Protein AF-A0A2X0PE75-F1 (afdb_monomer_lite)

Radius of gyration: 11.33 Å; chains: 1; bounding box: 31×16×30 Å

Foldseek 3Di:
DKDKDKPPDQDQPVCVVVVLVVVCVVCVVVVKAWDDKDWDADPVNGIMIITMIGD

Organism: NCBI:txid1358

Secondary structure (DSSP, 8-state):
-EEEEEEEEEEEHHHHHHHHHHHHHHHHTTTPEEEEEEEEE-TTSEEEEEEEEE-

pLDDT: mean 82.25, std 10.6, range [55.75, 95.19]

Sequence (55 aa):
MKYIKTLDGGVLKINLSLRVQEEINKLEKKGYVFIDLKLIAYSNDQTRAWIIYSD

Structure (mmCIF, N/CA/C/O backbone):
data_AF-A0A2X0PE75-F1
#
_entry.id   AF-A0A2X0PE75-F1
#
loop_
_atom_site.group_PDB
_atom_site.id
_atom_site.type_symbol
_atom_site.label_atom_id
_atom_site.label_alt_id
_atom_site.label_comp_id
_atom_site.label_asym_id
_atom_site.label_entity_id
_atom_site.label_seq_id
_atom_site.pdbx_PDB_ins_code
_atom_site.Cartn_x
_atom_site.Cartn_y
_atom_site.Cartn_z
_atom_site.occupancy
_atom_site.B_iso_or_equiv
_atom_site.auth_seq_id
_atom_site.auth_comp_id
_atom_site.auth_asym_id
_atom_site.auth_atom_id
_atom_site.pdbx_PDB_model_num
ATOM 1 N N . MET A 1 1 ? -17.882 -0.465 0.498 1.00 80.62 1 MET A N 1
ATOM 2 C CA . MET A 1 1 ? -17.500 0.162 -0.783 1.00 80.62 1 MET A CA 1
ATOM 3 C C . MET A 1 1 ? -15.996 0.021 -1.011 1.00 80.62 1 MET A C 1
ATOM 5 O O . MET A 1 1 ? -15.227 0.187 -0.080 1.00 80.62 1 MET A O 1
ATOM 9 N N . LYS A 1 2 ? -15.557 -0.325 -2.234 1.00 82.50 2 LYS A N 1
ATOM 10 C CA . LYS A 1 2 ? -14.124 -0.502 -2.548 1.00 82.50 2 LYS A CA 1
ATOM 11 C C . LYS A 1 2 ? -13.512 0.796 -3.071 1.00 82.50 2 LYS A C 1
ATOM 13 O O . LYS A 1 2 ? -14.104 1.449 -3.928 1.00 82.50 2 LYS A O 1
ATOM 18 N N . TYR A 1 3 ? -12.303 1.101 -2.621 1.00 85.88 3 TYR A N 1
ATOM 19 C CA . TYR A 1 3 ? -11.540 2.291 -2.978 1.00 85.88 3 TYR A CA 1
ATOM 20 C C . TYR A 1 3 ? -10.141 1.907 -3.470 1.00 85.88 3 TYR A C 1
ATOM 22 O O . TYR A 1 3 ? -9.599 0.863 -3.104 1.00 85.88 3 TYR A O 1
ATOM 30 N N . ILE A 1 4 ? -9.546 2.764 -4.302 1.00 84.81 4 ILE A N 1
ATOM 31 C CA . ILE A 1 4 ? -8.190 2.582 -4.830 1.00 84.81 4 ILE A CA 1
ATOM 32 C C . ILE A 1 4 ? -7.370 3.816 -4.475 1.00 84.81 4 ILE A C 1
ATOM 34 O O . ILE A 1 4 ? -7.775 4.940 -4.765 1.00 84.81 4 ILE A O 1
ATOM 38 N N . LYS A 1 5 ? -6.207 3.610 -3.857 1.00 82.81 5 LYS A N 1
ATOM 39 C CA . LYS A 1 5 ? -5.215 4.655 -3.611 1.00 82.81 5 LYS A CA 1
ATOM 40 C C . LYS A 1 5 ? -3.989 4.383 -4.463 1.00 82.81 5 LYS A C 1
ATOM 42 O O . LYS A 1 5 ? -3.342 3.346 -4.327 1.00 82.81 5 LYS A O 1
ATOM 47 N N . THR A 1 6 ? -3.681 5.320 -5.348 1.00 81.25 6 THR A N 1
ATOM 48 C CA . THR A 1 6 ? -2.514 5.265 -6.222 1.00 81.25 6 THR A CA 1
ATOM 49 C C . THR A 1 6 ? -1.328 5.961 -5.555 1.00 81.25 6 THR A C 1
ATOM 51 O O . THR A 1 6 ? -1.444 7.061 -5.014 1.00 81.25 6 THR A O 1
ATOM 54 N N . LEU A 1 7 ? -0.163 5.316 -5.570 1.00 79.94 7 LEU A N 1
ATOM 55 C CA . LEU A 1 7 ? 1.102 5.949 -5.202 1.00 79.94 7 LEU A CA 1
ATOM 56 C C . LEU A 1 7 ? 1.750 6.475 -6.488 1.00 79.94 7 LEU A C 1
ATOM 58 O O . LEU A 1 7 ? 2.481 5.757 -7.165 1.00 79.94 7 LEU A O 1
ATOM 62 N N . ASP A 1 8 ? 1.391 7.711 -6.855 1.00 60.19 8 ASP A N 1
ATOM 63 C CA . ASP A 1 8 ? 1.659 8.309 -8.176 1.00 60.19 8 ASP A CA 1
ATOM 64 C C . ASP A 1 8 ? 3.017 9.002 -8.358 1.00 60.19 8 ASP A C 1
ATOM 66 O O . ASP A 1 8 ? 3.309 9.524 -9.430 1.00 60.19 8 ASP A O 1
ATOM 70 N N . GLY A 1 9 ? 3.896 8.975 -7.363 1.00 55.75 9 GLY A N 1
ATOM 71 C CA . GLY A 1 9 ? 5.276 9.426 -7.540 1.00 55.75 9 GLY A CA 1
ATOM 72 C C . GLY A 1 9 ? 6.161 8.215 -7.728 1.00 55.75 9 GLY A C 1
ATOM 73 O O . GLY A 1 9 ? 6.445 7.585 -6.716 1.00 55.75 9 GLY A O 1
ATOM 74 N N . GLY A 1 10 ? 6.539 7.895 -8.975 1.00 56.69 10 GLY A N 1
ATOM 75 C CA . GLY A 1 10 ? 7.363 6.743 -9.367 1.00 56.69 10 GLY A CA 1
ATOM 76 C C . GLY A 1 10 ? 8.276 6.275 -8.243 1.00 56.69 10 GLY A C 1
ATOM 77 O O . GLY A 1 10 ? 9.334 6.856 -7.999 1.00 56.69 10 GLY A O 1
ATOM 78 N N . VAL A 1 11 ? 7.812 5.276 -7.492 1.00 60.38 11 VAL A N 1
ATOM 79 C CA . VAL A 1 11 ? 8.530 4.859 -6.298 1.00 60.38 11 VAL A CA 1
ATOM 80 C C . VAL A 1 11 ? 9.663 3.989 -6.801 1.00 60.38 11 VAL A C 1
ATOM 82 O O . VAL A 1 11 ? 9.423 3.000 -7.501 1.00 60.38 11 VAL A O 1
ATOM 85 N N . LEU A 1 12 ? 10.897 4.381 -6.478 1.00 59.75 12 LEU A N 1
ATOM 86 C CA . LEU A 1 12 ? 12.058 3.533 -6.711 1.00 59.75 12 LEU A CA 1
ATOM 87 C C . LEU A 1 12 ? 11.762 2.162 -6.109 1.00 59.75 12 LEU A C 1
ATOM 89 O O . LEU A 1 12 ? 11.358 2.072 -4.947 1.00 59.75 12 LEU A O 1
ATOM 93 N N . LYS A 1 13 ? 11.976 1.106 -6.894 1.00 60.66 13 LYS A N 1
ATOM 94 C CA . LYS A 1 13 ? 11.670 -0.284 -6.525 1.00 60.66 13 LYS A CA 1
ATOM 95 C C . LYS A 1 13 ? 12.151 -0.656 -5.113 1.00 60.66 13 LYS A C 1
ATOM 97 O O . LYS A 1 13 ? 11.456 -1.381 -4.410 1.00 60.66 13 LYS A O 1
ATOM 102 N N . ILE A 1 14 ? 13.288 -0.101 -4.678 1.00 62.94 14 ILE A N 1
ATOM 103 C CA . ILE A 1 14 ? 13.885 -0.328 -3.351 1.00 62.94 14 ILE A CA 1
ATOM 104 C C . ILE A 1 14 ? 13.036 0.190 -2.175 1.00 62.94 14 ILE A C 1
ATOM 106 O O . ILE A 1 14 ? 13.057 -0.401 -1.103 1.00 62.94 14 ILE A O 1
ATOM 110 N N . ASN A 1 15 ? 12.258 1.257 -2.376 1.00 69.75 15 ASN A N 1
ATOM 111 C CA . ASN A 1 15 ? 11.490 1.936 -1.324 1.00 69.75 15 ASN A CA 1
ATOM 112 C C . ASN A 1 15 ? 9.983 1.655 -1.420 1.00 69.75 15 ASN A C 1
ATOM 114 O O . ASN A 1 15 ? 9.199 2.145 -0.605 1.00 69.75 15 ASN A O 1
ATOM 118 N N . LEU A 1 16 ? 9.565 0.875 -2.421 1.00 71.69 16 LEU A N 1
ATOM 119 C CA . LEU A 1 16 ? 8.164 0.584 -2.704 1.00 71.69 16 LEU A CA 1
ATOM 120 C C . LEU A 1 16 ? 7.497 -0.176 -1.558 1.00 71.69 16 LEU A C 1
ATOM 122 O O . LEU A 1 16 ? 6.421 0.221 -1.118 1.00 71.69 16 LEU A O 1
ATOM 126 N N . SER A 1 17 ? 8.152 -1.217 -1.042 1.00 78.31 17 SER A N 1
ATOM 127 C CA . SER A 1 17 ? 7.595 -2.061 0.019 1.00 78.31 17 SER A CA 1
ATOM 128 C C . SER A 1 17 ? 7.312 -1.268 1.295 1.00 78.31 17 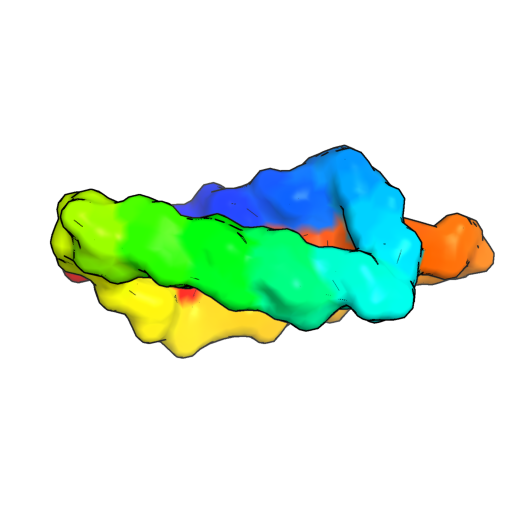SER A C 1
ATOM 130 O O . SER A 1 17 ? 6.215 -1.361 1.839 1.00 78.31 17 SER A O 1
ATOM 132 N N . LEU A 1 18 ? 8.262 -0.428 1.728 1.00 83.81 18 LEU A N 1
ATOM 133 C CA . LEU A 1 18 ? 8.107 0.392 2.932 1.00 83.81 18 LEU A CA 1
ATOM 134 C C . LEU A 1 18 ? 6.959 1.394 2.770 1.00 83.81 18 LEU A C 1
ATOM 136 O O . LEU A 1 18 ? 6.086 1.491 3.627 1.00 83.81 18 LEU A O 1
ATOM 140 N N . ARG A 1 19 ? 6.916 2.101 1.637 1.00 84.50 19 ARG A N 1
ATOM 141 C CA . ARG A 1 19 ? 5.904 3.134 1.396 1.00 84.50 19 ARG A CA 1
ATOM 142 C C . ARG A 1 19 ? 4.497 2.560 1.238 1.00 84.50 19 ARG A C 1
ATOM 144 O O . ARG A 1 19 ? 3.535 3.176 1.684 1.00 84.50 19 ARG A O 1
ATOM 151 N N . VAL A 1 20 ? 4.368 1.381 0.628 1.00 87.38 20 VAL A N 1
ATOM 152 C CA . VAL A 1 20 ? 3.094 0.651 0.572 1.00 87.38 20 VAL A CA 1
ATOM 153 C C . VAL A 1 20 ? 2.640 0.268 1.978 1.00 87.38 20 VAL A C 1
ATOM 155 O O . VAL A 1 20 ? 1.486 0.508 2.327 1.00 87.38 20 VAL A O 1
ATOM 158 N N . GLN A 1 21 ? 3.545 -0.260 2.803 1.00 87.56 21 GLN A N 1
ATOM 159 C CA . GLN A 1 21 ? 3.227 -0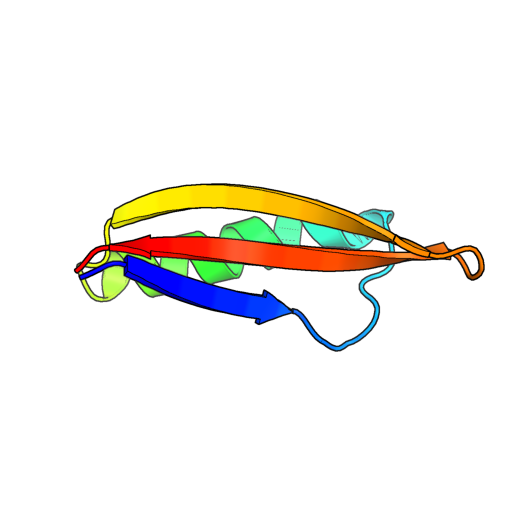.668 4.169 1.00 87.56 21 GLN A CA 1
ATOM 160 C C . GLN A 1 21 ? 2.813 0.520 5.051 1.00 87.56 21 GLN A C 1
ATOM 162 O O . GLN A 1 21 ? 1.838 0.427 5.793 1.00 87.56 21 GLN A O 1
ATOM 167 N N . GLU A 1 22 ? 3.491 1.664 4.935 1.00 91.00 22 GLU A N 1
ATOM 168 C CA . GLU A 1 22 ? 3.103 2.897 5.631 1.00 91.00 22 GLU A CA 1
ATOM 169 C C . GLU A 1 22 ? 1.688 3.357 5.264 1.00 91.00 22 GLU A C 1
ATOM 171 O O . GLU A 1 22 ? 0.933 3.802 6.130 1.00 91.00 22 GLU A O 1
ATOM 176 N N . GLU A 1 23 ? 1.315 3.265 3.988 1.00 90.00 23 GLU A N 1
ATOM 177 C CA . GLU A 1 23 ? -0.004 3.685 3.518 1.00 90.00 23 GLU A CA 1
ATOM 178 C C . GLU A 1 23 ? -1.109 2.706 3.915 1.00 90.00 23 GLU A C 1
ATOM 180 O O . GLU A 1 23 ? -2.181 3.160 4.317 1.00 90.00 23 GLU A O 1
ATOM 185 N N . ILE A 1 24 ? -0.838 1.398 3.902 1.00 89.75 24 ILE A N 1
ATOM 186 C CA . ILE A 1 24 ? -1.749 0.383 4.452 1.00 89.75 24 ILE A CA 1
ATOM 187 C C . ILE A 1 24 ? -1.989 0.652 5.942 1.00 89.75 24 ILE A C 1
ATOM 189 O O . ILE A 1 24 ? -3.134 0.840 6.344 1.00 89.75 24 ILE A O 1
ATOM 193 N N . ASN A 1 25 ? -0.929 0.824 6.738 1.00 92.62 25 ASN A N 1
ATOM 194 C CA . ASN A 1 25 ? -1.045 1.103 8.174 1.00 92.62 25 ASN A CA 1
ATOM 195 C C . ASN A 1 25 ? -1.854 2.383 8.466 1.00 92.62 25 ASN A C 1
ATOM 197 O O . ASN A 1 25 ? -2.591 2.460 9.450 1.00 92.62 25 ASN A O 1
ATOM 201 N N . LYS A 1 26 ? -1.718 3.428 7.634 1.00 93.50 26 LYS A N 1
ATOM 202 C CA . LYS A 1 26 ? -2.515 4.664 7.763 1.00 93.50 26 LYS A CA 1
ATOM 203 C C . LYS A 1 26 ? -3.994 4.437 7.450 1.00 93.50 26 LYS A C 1
ATOM 205 O O . LYS A 1 26 ? -4.830 5.109 8.053 1.00 93.50 26 LYS A O 1
ATOM 210 N N . LEU A 1 27 ? -4.308 3.570 6.489 1.00 90.94 27 LEU A N 1
ATOM 211 C CA . LEU A 1 27 ? -5.681 3.224 6.118 1.00 90.94 27 LEU A CA 1
ATOM 212 C C . LEU A 1 27 ? -6.332 2.352 7.198 1.00 90.94 27 LEU A C 1
ATOM 214 O O . LEU A 1 27 ? -7.432 2.673 7.639 1.00 90.94 27 LEU A O 1
ATOM 218 N N . GLU A 1 28 ? -5.615 1.362 7.723 1.00 91.25 28 GLU A N 1
ATOM 219 C CA . GLU A 1 28 ? -6.089 0.513 8.824 1.00 91.25 28 GLU A CA 1
ATOM 220 C C . GLU A 1 28 ? -6.373 1.317 10.097 1.00 91.25 28 GLU A C 1
ATOM 222 O O . GLU A 1 28 ? -7.422 1.159 10.716 1.00 91.25 28 GLU A O 1
ATOM 227 N N . LYS A 1 29 ? -5.512 2.287 10.443 1.00 95.19 29 LYS A N 1
ATOM 228 C CA . LYS A 1 29 ? -5.765 3.220 11.562 1.00 95.19 29 LYS A CA 1
ATOM 229 C C . LYS A 1 29 ? -7.024 4.073 11.389 1.00 95.19 29 LYS A C 1
ATO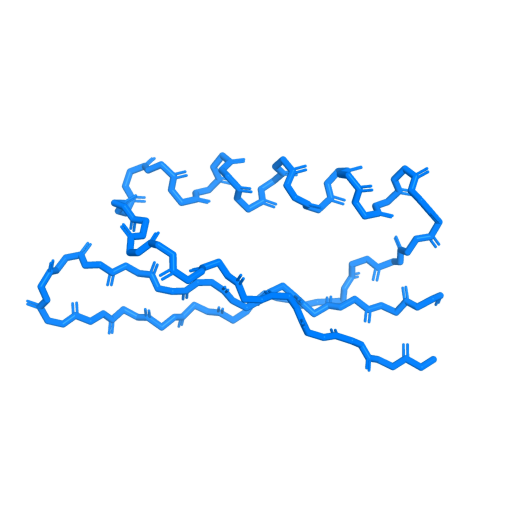M 231 O O . LYS A 1 29 ? -7.521 4.619 12.369 1.00 95.19 29 LYS A O 1
ATOM 236 N N . LYS A 1 30 ? -7.513 4.229 10.159 1.00 93.50 30 LYS A N 1
ATOM 237 C CA . LYS A 1 30 ? -8.752 4.951 9.842 1.00 93.50 30 LYS A CA 1
ATOM 238 C C . LYS A 1 30 ? -9.973 4.026 9.766 1.00 93.50 30 LYS A C 1
ATOM 240 O O . LYS A 1 30 ? -11.054 4.519 9.468 1.00 93.50 30 LYS A O 1
ATOM 245 N N . GLY A 1 31 ? -9.803 2.731 10.038 1.00 92.38 31 GLY A N 1
ATOM 246 C CA . GLY A 1 31 ? -10.866 1.727 10.004 1.00 92.38 31 GLY A CA 1
ATOM 247 C C . GLY A 1 31 ? -11.046 1.035 8.654 1.00 92.38 31 GLY A C 1
ATOM 248 O O . GLY A 1 31 ? -11.920 0.189 8.547 1.00 92.38 31 GLY A O 1
ATOM 249 N N . TYR A 1 32 ? -10.227 1.352 7.646 1.00 93.50 32 TYR A N 1
ATOM 250 C CA . TYR A 1 32 ? -10.305 0.683 6.347 1.00 93.50 32 TYR A CA 1
ATOM 251 C C . TYR A 1 32 ? -9.597 -0.673 6.381 1.00 93.50 32 TYR A C 1
ATOM 253 O O . TYR A 1 32 ? -8.534 -0.814 6.983 1.00 93.50 32 TYR A O 1
ATOM 261 N N . VAL A 1 33 ? -10.133 -1.651 5.657 1.00 90.81 33 VAL A N 1
ATOM 262 C CA . VAL A 1 33 ? -9.541 -2.986 5.520 1.00 90.81 33 VAL A CA 1
ATOM 263 C C . VAL A 1 33 ? -8.769 -3.078 4.208 1.00 90.81 33 VAL A C 1
ATOM 265 O O . VAL A 1 33 ? -9.312 -2.806 3.132 1.00 90.81 33 VAL A O 1
ATOM 268 N N . PHE A 1 34 ? -7.497 -3.475 4.277 1.00 90.25 34 PHE A N 1
ATOM 269 C CA . PHE A 1 34 ? -6.701 -3.777 3.089 1.00 90.25 34 PHE A CA 1
ATOM 270 C C . PHE A 1 34 ? -7.258 -5.008 2.359 1.00 90.25 34 PHE A C 1
ATOM 272 O O . PHE A 1 34 ? -7.517 -6.039 2.975 1.00 90.25 34 PHE A O 1
ATOM 279 N N . ILE A 1 35 ? -7.430 -4.901 1.040 1.00 92.19 35 ILE A N 1
ATOM 280 C CA . ILE A 1 35 ? -7.953 -5.987 0.200 1.00 92.19 35 ILE A CA 1
ATOM 281 C C . ILE A 1 35 ? -6.848 -6.572 -0.672 1.00 92.19 35 ILE A C 1
ATOM 283 O O . ILE A 1 35 ? -6.671 -7.786 -0.715 1.00 92.19 35 ILE A O 1
ATOM 287 N N . A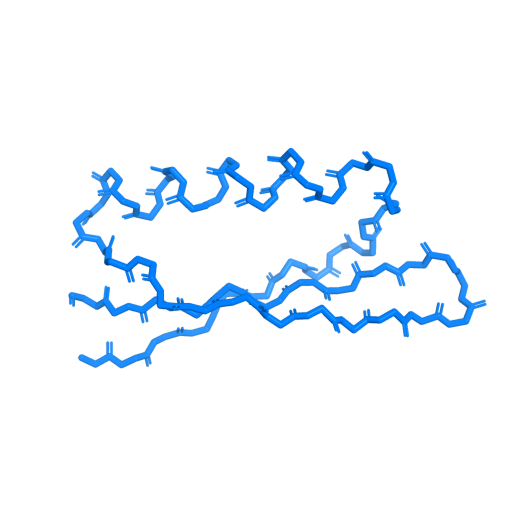SP A 1 36 ? -6.179 -5.716 -1.444 1.00 89.56 36 ASP A N 1
ATOM 288 C CA . ASP A 1 36 ? -5.270 -6.148 -2.503 1.00 89.56 36 ASP A CA 1
ATOM 289 C C . ASP A 1 36 ? -4.275 -5.037 -2.867 1.00 89.56 36 ASP A C 1
ATOM 291 O O . ASP A 1 36 ? -4.519 -3.846 -2.650 1.00 89.56 36 ASP A O 1
ATOM 295 N N . LEU A 1 37 ? -3.147 -5.435 -3.449 1.00 88.81 37 LEU A N 1
ATOM 296 C CA . LEU A 1 37 ? -2.101 -4.554 -3.944 1.00 88.81 37 LEU A CA 1
ATOM 297 C C . LEU A 1 37 ? -1.766 -4.931 -5.385 1.00 88.81 37 LEU A C 1
ATOM 299 O O . LEU A 1 37 ? -1.255 -6.016 -5.652 1.00 88.81 37 LEU A O 1
ATOM 303 N N . LYS A 1 38 ? -1.950 -3.989 -6.313 1.00 89.12 38 LYS A N 1
ATOM 304 C CA . LYS A 1 38 ? -1.489 -4.147 -7.698 1.00 89.12 38 LYS A CA 1
ATOM 305 C C . LYS A 1 38 ? -0.257 -3.300 -7.960 1.00 89.12 38 LYS A C 1
ATOM 307 O O . LYS A 1 38 ? -0.244 -2.106 -7.666 1.00 89.12 38 LYS A O 1
ATOM 312 N N . LEU A 1 39 ? 0.765 -3.920 -8.540 1.00 85.94 39 LEU A N 1
ATOM 313 C CA . LEU A 1 39 ? 2.020 -3.269 -8.904 1.00 85.94 39 LEU A CA 1
ATOM 314 C C . LEU A 1 39 ? 2.150 -3.200 -10.424 1.00 85.94 39 LEU A C 1
ATOM 316 O O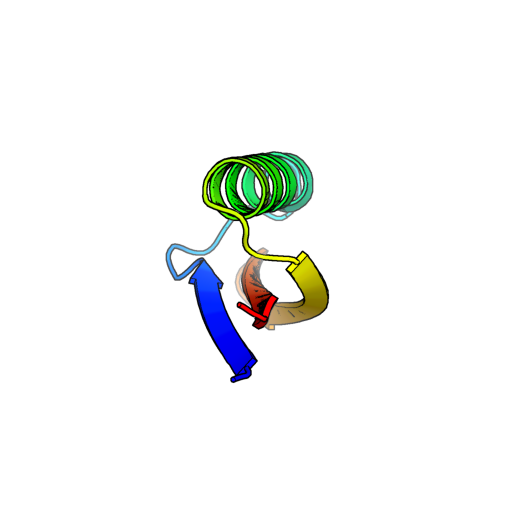 . LEU A 1 39 ? 1.969 -4.200 -11.114 1.00 85.94 39 LEU A O 1
ATOM 320 N N . ILE A 1 40 ? 2.486 -2.019 -10.934 1.00 84.12 40 ILE A N 1
ATOM 321 C CA . ILE A 1 40 ? 2.737 -1.769 -12.353 1.00 84.12 40 ILE A CA 1
ATOM 322 C C . ILE A 1 40 ? 4.158 -1.225 -12.470 1.00 84.12 40 ILE A C 1
ATOM 324 O O . ILE A 1 40 ? 4.431 -0.104 -12.035 1.00 84.12 40 ILE A O 1
ATOM 328 N N . ALA A 1 41 ? 5.062 -2.032 -13.021 1.00 81.50 41 ALA A N 1
ATOM 329 C CA . ALA A 1 41 ? 6.431 -1.622 -13.312 1.00 81.50 41 ALA A CA 1
ATOM 330 C C . ALA A 1 41 ? 6.494 -0.931 -14.682 1.00 81.50 41 ALA A C 1
ATOM 332 O O . ALA A 1 41 ? 5.915 -1.420 -15.652 1.00 81.50 41 ALA A O 1
ATOM 333 N N . TYR A 1 42 ? 7.204 0.190 -14.756 1.00 79.19 42 TYR A N 1
ATOM 334 C CA . TYR A 1 42 ? 7.472 0.926 -15.990 1.00 79.19 42 TYR A CA 1
ATOM 335 C C . TYR A 1 42 ? 8.920 0.711 -16.440 1.00 79.19 42 TYR A C 1
ATOM 337 O O . TYR A 1 42 ? 9.785 0.323 -15.657 1.00 79.19 42 TYR A O 1
ATOM 345 N N . SER A 1 43 ? 9.195 0.995 -17.713 1.00 72.69 43 SER A N 1
ATOM 346 C CA . SER A 1 43 ? 10.508 0.812 -18.349 1.00 72.69 43 SER A CA 1
ATOM 347 C C . SER A 1 43 ? 11.612 1.751 -17.836 1.00 72.69 43 SER A C 1
ATOM 349 O O . SER A 1 43 ? 12.757 1.614 -18.249 1.00 72.69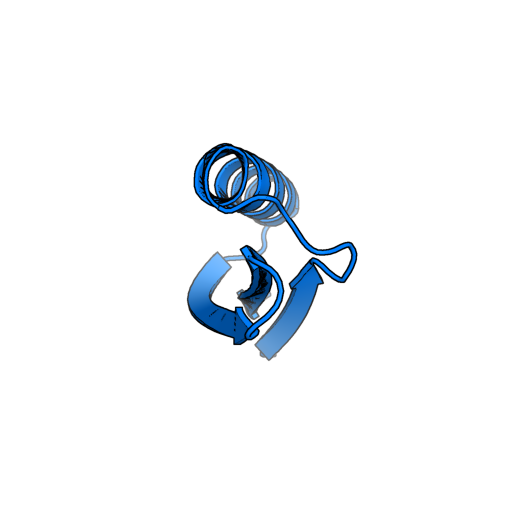 43 SER A O 1
ATOM 351 N N . ASN A 1 44 ? 11.286 2.707 -16.963 1.00 77.44 44 ASN A N 1
ATOM 352 C CA . ASN A 1 44 ? 12.187 3.718 -16.397 1.00 77.44 44 ASN A CA 1
ATOM 353 C C . ASN A 1 44 ? 12.498 3.474 -14.903 1.00 77.44 44 ASN A C 1
ATOM 355 O O . ASN A 1 44 ? 12.672 4.431 -14.151 1.00 77.44 44 ASN A O 1
ATOM 359 N N . ASP A 1 45 ? 12.488 2.210 -14.461 1.00 72.31 45 ASP A N 1
ATOM 360 C CA . ASP A 1 45 ? 12.682 1.770 -13.064 1.00 72.31 45 ASP A CA 1
ATOM 361 C C . ASP A 1 45 ? 11.667 2.319 -12.044 1.00 72.31 45 ASP A C 1
ATOM 363 O O . ASP A 1 45 ? 11.799 2.125 -10.830 1.00 72.31 45 ASP A O 1
ATOM 367 N N . GLN A 1 46 ? 10.602 2.962 -12.519 1.00 73.81 46 GLN A N 1
ATOM 368 C CA . GLN A 1 46 ? 9.502 3.401 -11.675 1.00 73.81 46 GLN A CA 1
ATOM 369 C C . GLN A 1 46 ? 8.491 2.274 -11.511 1.00 73.81 46 GLN A C 1
ATOM 371 O O . GLN A 1 46 ? 8.128 1.586 -12.464 1.00 73.81 46 GLN A O 1
ATOM 376 N N . THR A 1 47 ? 7.986 2.101 -10.293 1.00 80.69 47 THR A N 1
ATOM 377 C CA . THR A 1 47 ? 6.844 1.222 -10.030 1.00 80.69 47 THR A CA 1
ATOM 378 C C . THR A 1 47 ? 5.698 2.041 -9.451 1.00 80.69 47 THR A C 1
ATOM 380 O O . THR A 1 47 ? 5.887 2.796 -8.495 1.00 80.69 47 THR A O 1
ATOM 383 N N . ARG A 1 48 ? 4.500 1.894 -10.023 1.00 82.88 48 ARG A N 1
ATOM 384 C CA . ARG A 1 48 ? 3.253 2.414 -9.450 1.00 82.88 48 ARG A CA 1
ATOM 385 C C . ARG A 1 48 ? 2.592 1.308 -8.639 1.00 82.88 48 ARG A C 1
ATOM 387 O O . ARG A 1 48 ? 2.427 0.192 -9.126 1.00 82.88 48 ARG A O 1
ATOM 394 N N . ALA A 1 49 ? 2.193 1.641 -7.418 1.00 86.44 49 ALA A N 1
ATOM 395 C CA . ALA A 1 49 ? 1.390 0.776 -6.564 1.00 86.44 49 ALA A CA 1
ATOM 396 C C . ALA A 1 49 ? -0.046 1.295 -6.486 1.00 86.44 49 ALA A C 1
ATOM 398 O O . ALA A 1 49 ? -0.277 2.490 -6.285 1.00 86.44 49 ALA A O 1
ATOM 399 N N . TRP A 1 50 ? -1.002 0.386 -6.627 1.00 90.50 50 TRP A N 1
ATOM 400 C CA . TRP A 1 50 ? -2.417 0.599 -6.359 1.00 90.50 50 TRP A CA 1
ATOM 401 C C . TRP A 1 50 ? -2.793 -0.199 -5.120 1.00 90.50 50 TRP A C 1
ATOM 403 O O . TRP A 1 50 ? -2.801 -1.427 -5.156 1.00 90.50 50 TRP A O 1
ATOM 413 N N . ILE A 1 51 ? -3.100 0.503 -4.035 1.00 89.31 51 ILE A N 1
ATOM 414 C CA . ILE A 1 51 ? -3.571 -0.091 -2.785 1.00 89.31 51 ILE A CA 1
ATOM 415 C C . ILE A 1 51 ? -5.096 -0.093 -2.835 1.00 89.31 51 ILE A C 1
ATOM 417 O O . ILE A 1 51 ? -5.713 0.968 -2.947 1.00 89.31 51 ILE A O 1
ATOM 421 N N . ILE A 1 52 ? -5.695 -1.277 -2.781 1.00 89.62 52 ILE A N 1
ATOM 422 C CA . ILE A 1 52 ? -7.142 -1.481 -2.834 1.00 89.62 52 ILE A CA 1
ATOM 423 C C . ILE A 1 52 ? -7.632 -1.743 -1.407 1.00 89.62 52 ILE A C 1
ATOM 425 O O . ILE A 1 52 ? -7.110 -2.623 -0.723 1.00 89.62 52 ILE A O 1
ATOM 429 N N . TYR A 1 53 ? -8.630 -0.983 -0.958 1.00 91.75 53 TYR A N 1
ATOM 430 C CA . TYR A 1 53 ? -9.162 -1.045 0.408 1.00 91.75 53 TYR A CA 1
ATOM 431 C C . TYR A 1 53 ? -10.693 -0.968 0.428 1.00 91.75 53 TYR A C 1
ATOM 433 O O . TYR A 1 53 ? -11.309 -0.477 -0.521 1.00 91.75 53 TYR A O 1
ATOM 441 N N . SER A 1 54 ? -11.303 -1.482 1.495 1.00 89.31 54 SER A N 1
ATOM 442 C CA . SER A 1 54 ? -12.726 -1.310 1.825 1.00 89.31 54 SER A CA 1
ATOM 443 C C . SER A 1 54 ? -12.862 -0.417 3.046 1.00 89.31 54 SER A C 1
ATOM 445 O O . SER A 1 54 ? -11.964 -0.405 3.885 1.00 89.31 54 SER A O 1
ATOM 447 N N . ASP A 1 55 ? -13.978 0.299 3.136 1.00 84.69 55 ASP A N 1
ATOM 448 C CA . ASP A 1 55 ? -14.562 0.692 4.429 1.00 84.69 55 ASP A CA 1
ATOM 449 C C . ASP A 1 55 ? -14.851 -0.530 5.319 1.00 84.69 55 ASP A C 1
ATOM 451 O O . ASP A 1 55 ? -15.028 -1.647 4.767 1.00 84.69 55 ASP A O 1
#